Protein AF-X1KNP2-F1 (afdb_monomer)

Nearest PDB structures (foldseek):
  8p8n-assembly1_QQ  TM=4.468E-01  e=3.293E+00  Saccharomyces cerevisiae
  8hl4-assembly1_L19E  TM=4.348E-01  e=9.383E+00  Sulfolobus acidocaldarius DSM 639

Radius of gyration: 18.33 Å; Cα contacts (8 Å, |Δi|>4): 35; chains: 1; bounding box: 47×25×47 Å

pLDDT: mean 78.66, std 16.57, range [36.25, 98.38]

Sequence (88 aa):
NLPGFFSYTPTPVEYTLENPVAKDVIDAAQGAEITVRTVWEKLSSQDPSGNGMMEEALVKMYTDVLTPEEAAVLVQEALETWYEPFME

Structure (mmCIF, N/CA/C/O backbone):
data_AF-X1KNP2-F1
#
_entry.id   AF-X1KNP2-F1
#
loop_
_atom_site.group_PDB
_atom_site.id
_atom_site.type_symbol
_atom_site.label_atom_id
_atom_site.label_alt_id
_atom_site.label_comp_id
_atom_site.label_asym_id
_atom_site.label_entity_id
_atom_site.label_seq_id
_atom_site.pdbx_PDB_ins_code
_atom_site.Cartn_x
_atom_site.Cartn_y
_atom_site.Cartn_z
_atom_site.occupancy
_atom_site.B_iso_or_equiv
_atom_site.auth_seq_id
_atom_site.auth_comp_id
_atom_site.auth_asym_id
_atom_site.auth_atom_id
_atom_site.pdbx_PDB_model_num
ATOM 1 N N . ASN A 1 1 ? 8.932 10.157 18.991 1.00 39.31 1 ASN A N 1
ATOM 2 C CA . ASN A 1 1 ? 7.828 9.178 18.928 1.00 39.31 1 ASN A CA 1
ATOM 3 C C . ASN A 1 1 ? 6.654 9.805 18.213 1.00 39.31 1 ASN A C 1
ATOM 5 O O . ASN A 1 1 ? 5.956 10.613 18.811 1.00 39.31 1 ASN A O 1
ATOM 9 N N . LEU A 1 2 ? 6.506 9.516 16.920 1.00 36.25 2 LEU A N 1
ATOM 10 C CA . LEU A 1 2 ? 5.359 9.963 16.130 1.00 36.25 2 LEU A CA 1
ATOM 11 C C . LEU A 1 2 ? 4.127 9.129 16.529 1.00 36.25 2 LEU A C 1
ATOM 13 O O . LEU A 1 2 ? 4.198 7.901 16.472 1.00 36.25 2 LEU A O 1
ATOM 17 N N . PRO A 1 3 ? 3.022 9.755 16.968 1.00 44.81 3 PRO A N 1
ATOM 18 C CA . PRO A 1 3 ? 1.816 9.053 17.378 1.00 44.81 3 PRO A CA 1
ATOM 19 C C . PRO A 1 3 ? 0.982 8.733 16.133 1.00 44.81 3 PRO A C 1
ATOM 21 O O . PRO A 1 3 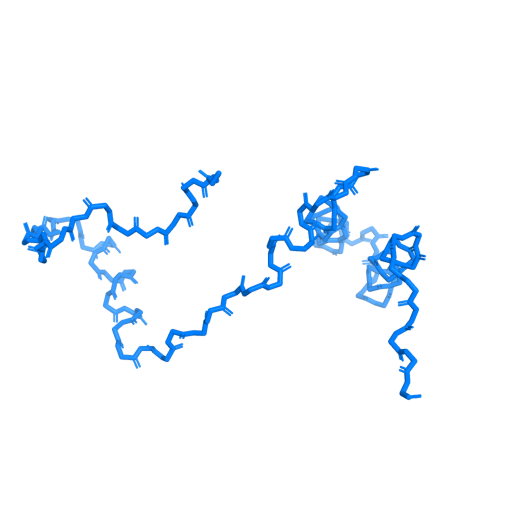? 0.096 9.488 15.747 1.00 44.81 3 PRO A O 1
ATOM 24 N N . GLY A 1 4 ? 1.301 7.627 15.468 1.00 41.12 4 GLY A N 1
ATOM 25 C CA . GLY A 1 4 ? 0.505 7.100 14.364 1.00 41.12 4 GLY A CA 1
ATOM 26 C C . GLY A 1 4 ? -0.343 5.920 14.830 1.00 41.12 4 GLY A C 1
ATOM 27 O O . GLY A 1 4 ? 0.190 4.837 15.024 1.00 41.12 4 GLY A O 1
ATOM 28 N N . PHE A 1 5 ? -1.655 6.133 14.965 1.00 53.25 5 PHE A N 1
ATOM 29 C CA . PHE A 1 5 ? -2.701 5.093 14.986 1.00 53.25 5 PHE A CA 1
ATOM 30 C C . PHE A 1 5 ? -2.786 4.134 16.188 1.00 53.25 5 PHE A C 1
ATOM 32 O O . PHE A 1 5 ? -2.988 2.934 16.022 1.00 53.25 5 PHE A O 1
ATOM 39 N N . PHE A 1 6 ? -2.803 4.666 17.408 1.00 50.53 6 PHE A N 1
ATOM 40 C CA . PHE A 1 6 ? -3.530 4.009 18.503 1.00 50.53 6 PHE A CA 1
ATOM 41 C C . PHE A 1 6 ? -4.674 4.924 18.933 1.00 50.53 6 PHE A C 1
ATOM 43 O O . PHE A 1 6 ? -4.479 6.138 19.020 1.00 50.53 6 PHE A O 1
ATOM 50 N N . SER A 1 7 ? -5.872 4.378 19.182 1.00 46.41 7 SER A N 1
ATOM 51 C CA . SER A 1 7 ? -6.949 5.189 19.761 1.00 46.41 7 SER A CA 1
ATOM 52 C C . SER A 1 7 ? -6.446 5.718 21.106 1.00 46.41 7 SER A C 1
ATOM 54 O O . SER A 1 7 ? -6.081 4.928 21.977 1.00 46.41 7 SER A O 1
ATOM 56 N N . TYR A 1 8 ? -6.376 7.042 21.257 1.00 46.72 8 TYR A N 1
ATOM 57 C CA . TYR A 1 8 ? -5.768 7.740 22.399 1.00 46.72 8 TYR A CA 1
ATOM 58 C C . TYR A 1 8 ? -6.621 7.665 23.677 1.00 46.72 8 TYR A C 1
ATOM 60 O O . TYR A 1 8 ? -6.576 8.546 24.532 1.00 46.72 8 TYR A O 1
ATOM 68 N N . THR A 1 9 ? -7.463 6.648 23.800 1.00 46.56 9 THR A N 1
ATOM 69 C CA . THR A 1 9 ? -8.428 6.529 24.882 1.00 46.56 9 THR A CA 1
ATOM 70 C C . THR A 1 9 ? -8.106 5.280 25.691 1.00 46.56 9 THR A C 1
ATOM 72 O O . THR A 1 9 ? -8.323 4.170 25.209 1.00 46.56 9 THR A O 1
ATOM 75 N N . PRO A 1 10 ? -7.574 5.440 26.920 1.00 52.03 10 PRO A N 1
ATOM 76 C CA . PRO A 1 10 ? -7.273 4.319 27.815 1.00 52.03 10 PRO A CA 1
ATOM 77 C C . PRO A 1 10 ? -8.535 3.572 28.281 1.00 52.03 10 PRO A C 1
ATOM 79 O O . PRO A 1 10 ? -8.438 2.513 28.894 1.00 52.03 10 PRO A O 1
ATOM 82 N N . THR A 1 11 ? -9.711 4.113 27.969 1.00 56.25 11 THR A N 1
ATOM 83 C CA . THR A 1 11 ? -11.029 3.540 28.231 1.00 56.25 11 THR A CA 1
ATOM 84 C C . THR A 1 11 ? -11.707 3.287 26.884 1.00 56.25 11 THR A C 1
ATOM 86 O O . THR A 1 11 ? -11.599 4.158 26.015 1.00 56.25 11 THR A O 1
ATOM 89 N N . PRO A 1 12 ? -12.416 2.158 26.686 1.00 59.34 12 PRO A N 1
ATOM 90 C CA . PRO A 1 12 ? -13.282 1.991 25.526 1.00 59.34 12 PRO A CA 1
ATOM 91 C C . PRO A 1 12 ? -14.179 3.222 25.385 1.00 59.34 12 PRO A C 1
ATOM 93 O O . PRO A 1 12 ? -14.895 3.584 26.319 1.00 59.34 12 PRO A O 1
ATOM 96 N N . VAL A 1 13 ? -14.077 3.919 24.256 1.00 61.19 13 VAL A N 1
ATOM 97 C CA . VAL A 1 13 ? -15.016 4.993 23.945 1.00 61.19 13 VAL A CA 1
ATOM 98 C C . VAL A 1 13 ? -16.305 4.308 23.545 1.00 61.19 13 VAL A C 1
ATOM 100 O O . VAL A 1 13 ? -16.349 3.630 22.523 1.00 61.19 13 VAL A O 1
ATOM 103 N N . GLU A 1 14 ? -17.341 4.479 24.351 1.00 64.56 14 GLU A N 1
ATOM 104 C CA . GLU A 1 14 ? -18.702 4.185 23.924 1.00 64.56 14 GLU A CA 1
ATOM 105 C C . GLU A 1 14 ? -19.080 5.233 22.873 1.00 64.56 14 GLU A C 1
ATOM 107 O O . GLU A 1 14 ? -19.205 6.421 23.180 1.00 64.56 14 GLU A O 1
ATOM 112 N N . TYR A 1 15 ? -19.197 4.813 21.616 1.00 69.44 15 TYR A N 1
ATOM 113 C CA . TYR A 1 15 ? -19.652 5.662 20.522 1.00 69.44 15 TYR A CA 1
ATOM 114 C C . TYR A 1 15 ? -20.922 5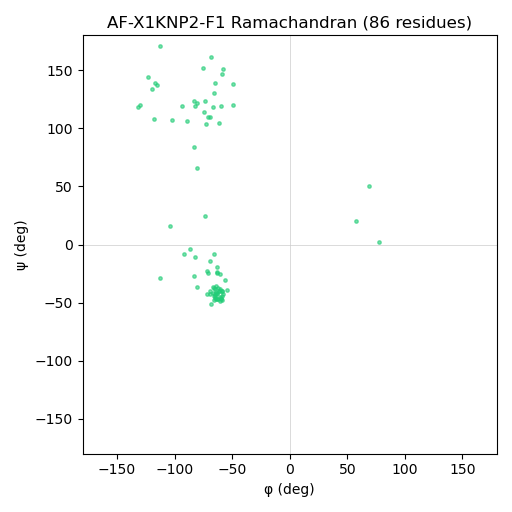.070 19.914 1.00 69.44 15 TYR A C 1
ATOM 116 O O . TYR A 1 15 ? -21.014 3.876 19.639 1.00 69.44 15 TYR A O 1
ATOM 124 N N . THR A 1 16 ? -21.919 5.919 19.684 1.00 76.31 16 THR A N 1
ATOM 125 C CA . THR A 1 16 ? -23.127 5.558 18.940 1.00 76.31 16 THR A CA 1
ATOM 126 C C . THR A 1 16 ? -22.947 5.933 17.475 1.00 76.31 16 THR A C 1
ATOM 128 O O . THR A 1 16 ? -22.757 7.105 17.152 1.00 76.31 16 THR A O 1
ATOM 131 N N . LEU A 1 17 ? -23.016 4.946 16.580 1.00 78.19 17 LEU A N 1
ATOM 132 C CA . LEU A 1 17 ? -23.042 5.176 15.135 1.00 78.19 17 LEU A CA 1
ATOM 133 C C . LEU A 1 17 ? -24.490 5.337 14.670 1.00 78.19 17 LEU A C 1
ATOM 135 O O . LEU A 1 17 ? -25.232 4.362 14.597 1.00 78.19 17 LEU A O 1
ATOM 139 N N . GLU A 1 18 ? -24.889 6.566 14.350 1.00 88.50 18 GLU A N 1
ATOM 140 C CA . GLU A 1 18 ? -26.230 6.849 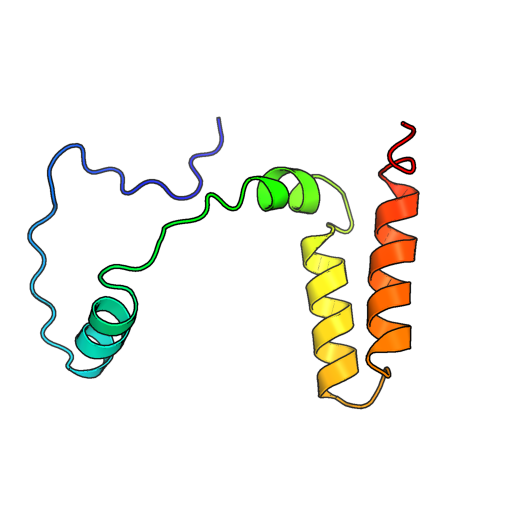13.815 1.00 88.50 18 GLU A CA 1
ATOM 141 C C . GLU A 1 18 ? -26.322 6.605 12.303 1.00 88.50 18 GLU A C 1
ATOM 143 O O . GLU A 1 18 ? -27.391 6.300 11.777 1.00 88.50 18 GLU A O 1
ATOM 148 N N . ASN A 1 19 ? -25.202 6.736 11.586 1.00 89.19 19 ASN A N 1
ATOM 149 C CA . ASN A 1 19 ? -25.167 6.527 10.145 1.00 89.19 19 ASN A CA 1
ATOM 150 C C . ASN A 1 19 ? -25.096 5.019 9.829 1.00 89.19 19 ASN A C 1
ATOM 152 O O . ASN A 1 19 ? -24.126 4.369 10.233 1.00 89.19 19 ASN A O 1
ATOM 156 N N . PRO A 1 20 ? -26.062 4.462 9.074 1.00 89.81 20 PRO A N 1
ATOM 157 C CA . PRO A 1 20 ? -26.108 3.028 8.794 1.00 89.81 20 PRO A CA 1
ATOM 158 C C . PRO A 1 20 ? -24.899 2.546 7.980 1.00 89.81 20 PRO A C 1
ATOM 160 O O . PRO A 1 20 ? -24.364 1.487 8.269 1.00 89.81 20 PRO A O 1
ATOM 163 N N . VAL A 1 21 ? -24.385 3.357 7.050 1.00 90.81 21 VAL A N 1
ATOM 164 C CA . VAL A 1 21 ? -23.188 3.012 6.263 1.00 90.81 21 VAL A CA 1
ATOM 165 C C . VAL A 1 21 ? -21.937 3.009 7.140 1.00 90.81 21 VAL A C 1
ATOM 167 O O . VAL A 1 21 ? -21.089 2.131 7.016 1.00 90.81 21 VAL A O 1
ATOM 170 N N . ALA A 1 22 ? -21.818 3.970 8.060 1.00 83.06 22 ALA A N 1
ATOM 171 C CA . ALA A 1 22 ? -20.708 3.978 9.012 1.00 83.06 22 ALA A CA 1
ATOM 172 C C . ALA A 1 22 ? -20.740 2.735 9.914 1.00 83.06 22 ALA A C 1
ATOM 174 O O . ALA A 1 22 ? -19.691 2.167 10.214 1.00 83.06 22 ALA A O 1
ATOM 175 N N . LYS A 1 23 ? -21.942 2.296 10.309 1.00 86.75 23 LYS A N 1
ATOM 176 C CA . LYS A 1 23 ? -22.137 1.050 11.049 1.00 86.75 23 LYS A CA 1
ATOM 177 C C . LYS A 1 23 ? -21.712 -0.170 10.229 1.00 86.75 23 LYS A C 1
ATOM 179 O O . LYS A 1 23 ? -20.941 -0.971 10.745 1.00 86.75 23 LYS A O 1
ATOM 184 N N . ASP A 1 24 ? -22.121 -0.262 8.967 1.00 88.06 24 ASP A N 1
ATOM 185 C CA . ASP A 1 24 ? -21.763 -1.385 8.091 1.00 88.06 24 ASP A CA 1
ATOM 186 C C . ASP A 1 24 ? -20.241 -1.534 7.923 1.00 88.06 24 ASP A C 1
ATOM 188 O O . ASP A 1 24 ? -19.714 -2.646 7.956 1.00 88.06 24 ASP A O 1
ATOM 192 N N . VAL A 1 25 ? -19.508 -0.420 7.799 1.00 83.69 25 VAL A N 1
ATOM 193 C CA . VAL A 1 25 ? -18.037 -0.430 7.685 1.00 83.69 25 VAL A CA 1
ATOM 194 C C . VAL A 1 25 ? -17.370 -0.988 8.946 1.00 83.69 25 VAL A C 1
ATOM 196 O O . VAL A 1 25 ? -16.422 -1.767 8.844 1.00 83.69 25 VAL A O 1
ATOM 199 N N . ILE A 1 26 ? -17.847 -0.605 10.134 1.00 82.94 26 ILE A N 1
ATOM 200 C CA . ILE A 1 26 ? -17.298 -1.098 11.405 1.00 82.94 26 ILE A CA 1
ATOM 201 C C . ILE A 1 26 ? -17.687 -2.557 11.641 1.00 82.94 26 ILE A C 1
ATOM 203 O O . ILE A 1 26 ? -16.834 -3.352 12.033 1.00 82.94 26 ILE A O 1
ATOM 207 N N . ASP A 1 27 ? -18.940 -2.920 11.366 1.00 85.06 27 ASP A N 1
ATOM 208 C CA . ASP A 1 27 ? -19.435 -4.289 11.510 1.00 85.06 27 ASP A CA 1
ATOM 209 C C . ASP A 1 27 ? -18.657 -5.256 10.598 1.00 85.06 27 ASP A C 1
ATOM 211 O O . ASP A 1 27 ? -18.298 -6.348 11.031 1.00 85.06 27 ASP A O 1
ATOM 215 N N . ALA A 1 28 ? -18.296 -4.842 9.378 1.00 84.31 28 ALA A N 1
ATOM 216 C CA . ALA A 1 28 ? -17.481 -5.647 8.463 1.00 84.31 28 ALA A CA 1
ATOM 217 C C . ALA A 1 28 ? -16.062 -5.946 8.987 1.00 84.31 28 ALA A C 1
ATOM 219 O O . ALA A 1 28 ? -15.449 -6.932 8.579 1.00 84.31 28 ALA A O 1
ATOM 220 N N . ALA A 1 29 ? -15.532 -5.109 9.881 1.00 78.25 29 ALA A N 1
ATOM 221 C CA . ALA A 1 29 ? -14.226 -5.305 10.505 1.00 78.25 29 ALA A CA 1
ATOM 222 C C . ALA A 1 29 ? -14.304 -6.071 11.841 1.00 78.25 29 ALA A C 1
ATOM 224 O O . ALA A 1 29 ? -13.264 -6.427 12.406 1.00 78.25 29 ALA A O 1
ATOM 225 N N . GLN A 1 30 ? -15.506 -6.331 12.374 1.00 80.69 30 GLN A N 1
ATOM 226 C CA . GLN A 1 30 ? -15.664 -7.055 13.635 1.00 80.69 30 GLN A CA 1
ATOM 227 C C . GLN A 1 30 ? -15.184 -8.504 13.504 1.00 80.69 30 GLN A C 1
ATOM 229 O O . GLN A 1 30 ? -15.559 -9.229 12.588 1.00 80.69 30 GLN A O 1
ATOM 234 N N . GLY A 1 31 ? -14.350 -8.937 14.453 1.00 76.38 31 GLY A N 1
ATOM 235 C CA . GLY A 1 31 ? -13.779 -10.287 14.461 1.00 76.38 31 GLY A CA 1
ATOM 236 C C . GLY A 1 31 ? -12.619 -10.493 13.484 1.00 76.38 31 GLY A C 1
ATOM 237 O O . GLY A 1 31 ? -12.088 -11.600 13.420 1.00 76.38 31 GLY A O 1
ATOM 238 N N . ALA A 1 32 ? -12.198 -9.455 12.755 1.00 77.56 32 ALA A N 1
ATOM 239 C CA . ALA A 1 32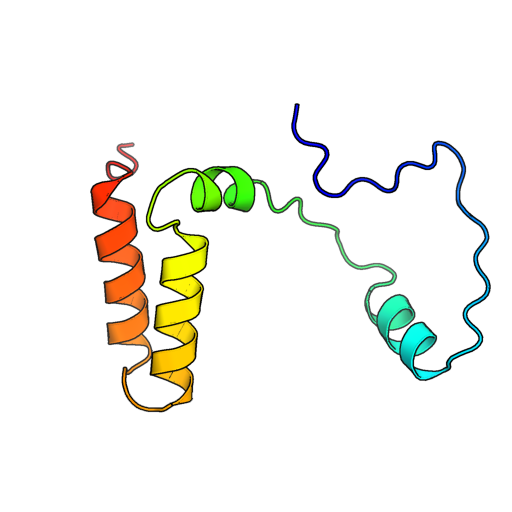 ? -10.998 -9.525 11.938 1.00 77.56 32 ALA A CA 1
ATOM 240 C C . ALA A 1 32 ? -9.752 -9.712 12.818 1.00 77.56 32 ALA A C 1
ATOM 242 O O . ALA A 1 32 ? -9.594 -9.067 13.859 1.00 77.56 32 ALA A O 1
ATOM 243 N N . GLU A 1 33 ? -8.838 -10.571 12.374 1.00 74.50 33 GLU A N 1
ATOM 244 C CA . GLU A 1 33 ? -7.517 -10.680 12.979 1.00 74.50 33 GLU A CA 1
ATOM 245 C C . GLU A 1 33 ? -6.713 -9.423 12.628 1.00 74.50 33 GLU A C 1
ATOM 247 O O . GLU A 1 33 ? -6.359 -9.180 11.471 1.00 74.50 33 GLU A O 1
ATOM 252 N N . ILE A 1 34 ? -6.468 -8.576 13.630 1.00 67.00 34 ILE A N 1
ATOM 253 C CA . ILE A 1 34 ? -5.720 -7.335 13.437 1.00 67.00 34 ILE A CA 1
ATOM 254 C C . ILE A 1 34 ? -4.252 -7.698 13.224 1.00 67.00 34 ILE A C 1
ATOM 256 O O . ILE A 1 34 ? -3.521 -7.990 14.169 1.00 67.00 34 ILE A O 1
ATOM 260 N N . THR A 1 35 ? -3.802 -7.641 11.976 1.00 59.84 35 THR A N 1
ATOM 261 C CA . THR A 1 35 ? -2.378 -7.724 11.657 1.00 59.84 35 THR A CA 1
ATOM 262 C C . THR A 1 35 ? -1.748 -6.345 11.825 1.00 59.84 35 THR A C 1
ATOM 264 O O . THR A 1 35 ? -2.184 -5.349 11.240 1.00 59.84 35 THR A O 1
ATOM 267 N N . VAL A 1 36 ? -0.712 -6.255 12.662 1.00 61.84 36 VAL A N 1
ATOM 268 C CA . VAL A 1 36 ? 0.056 -5.014 12.793 1.00 61.84 36 VAL A CA 1
ATOM 269 C C . VAL A 1 36 ? 0.786 -4.781 11.476 1.00 61.84 36 VAL A C 1
ATOM 271 O O . VAL A 1 36 ? 1.638 -5.574 11.079 1.00 61.84 36 VAL A O 1
ATOM 274 N N . ARG A 1 37 ? 0.486 -3.671 10.798 1.00 59.47 37 ARG A N 1
ATOM 275 C CA . ARG A 1 37 ? 1.203 -3.271 9.581 1.00 59.47 37 ARG A CA 1
ATOM 276 C C . ARG A 1 37 ? 2.527 -2.587 9.936 1.00 59.47 37 ARG A C 1
ATOM 278 O O . ARG A 1 37 ? 2.705 -1.399 9.692 1.00 59.47 37 ARG A O 1
ATOM 285 N N . THR A 1 38 ? 3.453 -3.347 10.525 1.00 60.75 38 THR A N 1
ATOM 286 C CA . THR A 1 38 ? 4.795 -2.879 10.935 1.00 60.75 38 THR A CA 1
ATOM 287 C C . THR A 1 38 ? 5.661 -2.426 9.758 1.00 60.75 38 THR A C 1
ATOM 289 O O . THR A 1 38 ? 6.616 -1.676 9.941 1.00 60.75 38 THR A O 1
ATOM 292 N N . VAL A 1 39 ? 5.324 -2.850 8.538 1.00 66.25 39 VAL A N 1
ATOM 293 C CA . VAL A 1 39 ? 6.074 -2.507 7.324 1.00 66.25 39 VAL A CA 1
ATOM 294 C C . VAL A 1 39 ? 5.906 -1.045 6.907 1.00 66.25 39 VAL A C 1
ATOM 296 O O . VAL A 1 39 ? 6.805 -0.507 6.270 1.00 66.25 39 VAL A O 1
ATOM 299 N N . TRP A 1 40 ? 4.812 -0.374 7.295 1.00 70.75 40 TRP A N 1
ATOM 300 C CA . TRP A 1 40 ? 4.544 1.002 6.855 1.00 70.75 40 TRP A CA 1
ATOM 301 C C . TRP A 1 40 ? 5.553 2.010 7.385 1.00 70.75 40 TRP A C 1
ATOM 303 O O . TRP A 1 40 ? 5.917 2.924 6.655 1.00 70.75 40 TRP A O 1
ATOM 313 N N . GLU A 1 41 ? 6.024 1.851 8.624 1.00 72.75 41 GLU A N 1
ATOM 314 C CA . GLU A 1 41 ? 7.055 2.739 9.177 1.00 72.75 41 GLU A CA 1
ATOM 315 C C . GLU A 1 41 ? 8.316 2.702 8.310 1.00 72.75 41 GLU A C 1
ATOM 317 O O . GLU A 1 41 ? 8.862 3.746 7.964 1.00 72.75 41 GLU A O 1
ATOM 322 N N . LYS A 1 42 ? 8.729 1.498 7.898 1.00 75.44 42 LYS A N 1
ATOM 323 C CA . LYS A 1 42 ? 9.887 1.306 7.024 1.00 75.44 42 LYS A CA 1
ATOM 324 C C . LYS A 1 42 ? 9.610 1.843 5.623 1.00 75.44 42 LYS A C 1
ATOM 326 O O . LYS A 1 42 ? 10.365 2.676 5.154 1.00 75.44 42 LYS A O 1
ATOM 331 N N . LEU A 1 43 ? 8.501 1.456 4.992 1.00 75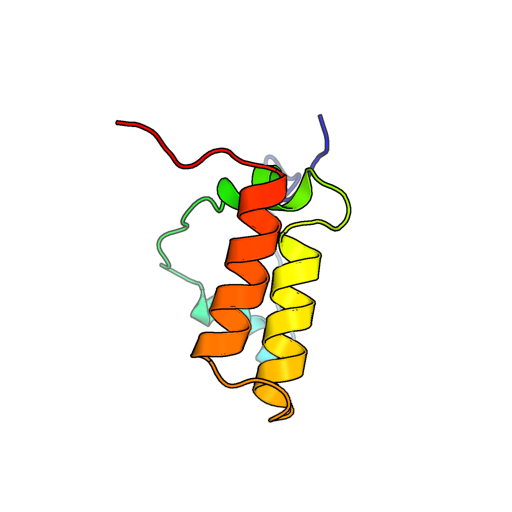.12 43 LEU A N 1
ATOM 332 C CA . LEU A 1 43 ? 8.148 1.921 3.643 1.00 75.12 43 LEU A CA 1
ATOM 333 C C . LEU A 1 43 ? 7.982 3.447 3.555 1.00 75.12 43 LEU A C 1
ATOM 335 O O . LEU A 1 43 ? 8.200 4.029 2.498 1.00 75.12 43 LEU A O 1
ATOM 339 N N . SER A 1 44 ? 7.659 4.114 4.663 1.00 80.75 44 SER A N 1
ATOM 340 C CA . SER A 1 44 ? 7.532 5.574 4.714 1.00 80.75 44 SER A CA 1
ATOM 341 C C . SER A 1 44 ? 8.852 6.304 4.994 1.00 80.75 44 SER A C 1
ATOM 343 O O . SER A 1 44 ? 8.845 7.529 5.049 1.00 80.75 44 SER A O 1
ATOM 345 N N . SER A 1 45 ? 9.968 5.603 5.237 1.00 84.69 45 SER A N 1
ATOM 346 C CA . SER A 1 45 ? 11.170 6.220 5.819 1.00 84.69 45 SER A CA 1
ATOM 347 C C . SER A 1 45 ? 12.076 6.947 4.822 1.00 84.69 45 SER A C 1
ATOM 349 O O . SER A 1 45 ? 13.020 7.604 5.254 1.00 84.69 45 SER A O 1
ATOM 351 N N . GLN A 1 46 ? 11.840 6.784 3.522 1.00 86.88 46 GLN A N 1
ATOM 352 C CA . GLN A 1 46 ? 12.706 7.275 2.443 1.00 86.88 46 GLN A CA 1
ATOM 353 C C . GLN A 1 46 ? 12.022 8.381 1.627 1.00 86.88 46 GLN A C 1
ATOM 355 O O . GLN A 1 46 ? 10.826 8.624 1.800 1.00 86.88 46 GLN A O 1
ATOM 360 N N . ASP A 1 47 ? 12.777 9.039 0.742 1.00 85.12 47 ASP A N 1
ATOM 361 C CA . ASP A 1 47 ? 12.269 10.042 -0.204 1.00 85.12 47 ASP A CA 1
ATOM 362 C C . ASP A 1 47 ? 12.796 9.771 -1.636 1.00 85.12 47 ASP A C 1
ATOM 364 O O . ASP A 1 47 ? 14.017 9.784 -1.832 1.00 85.12 47 ASP A O 1
ATOM 368 N N . PRO A 1 48 ? 11.924 9.509 -2.634 1.00 84.06 48 PRO A N 1
ATOM 369 C CA . PRO A 1 48 ? 10.484 9.283 -2.483 1.00 84.06 48 PRO A CA 1
ATOM 370 C C . PRO A 1 48 ? 10.200 8.105 -1.542 1.00 84.06 48 PRO A C 1
ATOM 372 O O . PRO A 1 48 ? 11.013 7.203 -1.398 1.00 84.06 48 PRO A O 1
ATOM 375 N N . SER A 1 49 ? 9.067 8.110 -0.844 1.00 87.38 49 SER A N 1
ATO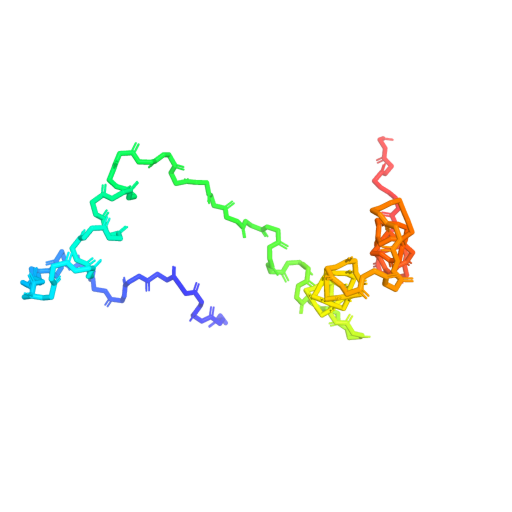M 376 C CA . SER A 1 49 ? 8.744 6.993 0.056 1.00 87.38 49 SER A CA 1
ATOM 377 C C . SER A 1 49 ? 8.289 5.763 -0.731 1.00 87.38 49 SER A C 1
ATOM 379 O O . SER A 1 49 ? 7.662 5.890 -1.784 1.00 87.38 49 SER A O 1
ATOM 381 N N . GLY A 1 50 ? 8.505 4.564 -0.187 1.00 84.00 50 GLY A N 1
ATOM 382 C CA . GLY A 1 50 ? 7.944 3.327 -0.733 1.00 84.00 50 GLY A CA 1
ATOM 383 C C . GLY A 1 50 ? 6.416 3.374 -0.852 1.00 84.00 50 GLY A C 1
ATOM 384 O O . GLY A 1 50 ? 5.856 2.810 -1.787 1.00 84.00 50 GLY A O 1
ATOM 385 N N . ASN A 1 51 ? 5.733 4.117 0.025 1.00 83.62 51 ASN A N 1
ATOM 386 C CA . ASN A 1 51 ? 4.292 4.368 -0.095 1.00 83.62 51 ASN A CA 1
ATOM 387 C C . ASN A 1 51 ? 3.963 5.159 -1.360 1.00 83.62 51 ASN A C 1
ATOM 389 O O . ASN A 1 51 ? 3.044 4.786 -2.082 1.00 83.62 51 ASN A O 1
ATOM 393 N N . GLY A 1 52 ? 4.717 6.231 -1.616 1.00 88.81 52 GLY A N 1
ATOM 394 C CA . GLY A 1 52 ? 4.548 7.058 -2.808 1.00 88.81 52 GLY A CA 1
ATOM 395 C C . GLY A 1 52 ? 4.796 6.259 -4.085 1.00 88.81 52 GLY A C 1
ATOM 396 O O . GLY A 1 52 ? 4.021 6.361 -5.029 1.00 88.81 52 GLY A O 1
ATOM 397 N N . MET A 1 53 ? 5.803 5.383 -4.081 1.00 91.25 53 MET A N 1
ATOM 398 C CA . MET A 1 53 ? 6.077 4.502 -5.220 1.00 91.25 53 MET A CA 1
ATOM 399 C C . MET A 1 53 ? 4.964 3.479 -5.450 1.00 91.25 53 MET A C 1
ATOM 401 O O . MET A 1 53 ? 4.559 3.263 -6.590 1.00 91.25 53 MET A O 1
ATOM 405 N N . MET A 1 54 ? 4.425 2.876 -4.384 1.00 90.06 54 MET A N 1
ATOM 406 C CA . MET A 1 54 ? 3.265 1.987 -4.505 1.00 90.06 54 MET A CA 1
ATOM 407 C C . MET A 1 54 ? 2.029 2.726 -5.025 1.00 90.06 54 MET A C 1
ATOM 409 O O . MET A 1 54 ? 1.312 2.188 -5.864 1.00 90.06 54 MET A O 1
ATOM 413 N N . GLU A 1 55 ? 1.773 3.946 -4.550 1.00 91.62 55 GLU A N 1
ATOM 414 C CA . GLU A 1 55 ? 0.664 4.773 -5.032 1.00 91.62 55 GLU A CA 1
ATOM 415 C C . GLU A 1 55 ? 0.811 5.075 -6.527 1.00 91.62 55 GLU A C 1
ATOM 417 O O . GLU A 1 55 ? -0.121 4.837 -7.296 1.00 91.62 55 GLU A O 1
ATOM 422 N N . GLU A 1 56 ? 1.993 5.518 -6.960 1.00 94.44 56 GLU A N 1
ATOM 423 C CA . GLU A 1 56 ? 2.281 5.786 -8.369 1.00 94.44 56 G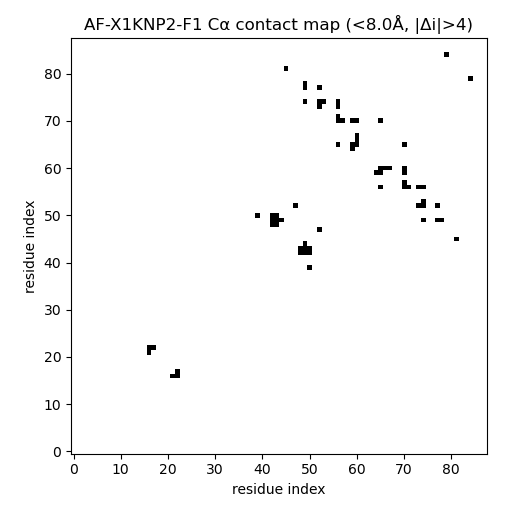LU A CA 1
ATOM 424 C C . GLU A 1 56 ? 2.084 4.538 -9.240 1.00 94.44 56 GLU A C 1
ATOM 426 O O . GLU A 1 56 ? 1.413 4.604 -10.276 1.00 94.44 56 GLU A O 1
ATOM 431 N N . ALA A 1 57 ? 2.627 3.397 -8.810 1.00 95.62 57 ALA A N 1
ATOM 432 C CA . ALA A 1 57 ? 2.504 2.128 -9.517 1.00 95.62 57 ALA A CA 1
ATOM 433 C C . ALA A 1 57 ? 1.036 1.711 -9.676 1.00 95.62 57 ALA A C 1
ATOM 435 O O . ALA A 1 57 ? 0.598 1.372 -10.776 1.00 95.62 57 ALA A O 1
ATOM 436 N N . LEU A 1 58 ? 0.255 1.788 -8.593 1.00 95.94 58 LEU A N 1
ATOM 437 C CA . LEU A 1 58 ? -1.161 1.423 -8.591 1.00 95.94 58 LEU A CA 1
ATOM 438 C C . LEU A 1 58 ? -1.993 2.345 -9.482 1.00 95.94 58 LEU A C 1
ATOM 440 O O . LEU A 1 58 ? -2.820 1.856 -10.247 1.00 95.94 58 LEU A O 1
ATOM 444 N N . VAL A 1 59 ? -1.774 3.662 -9.421 1.00 97.56 59 VAL A N 1
ATOM 445 C CA . VAL A 1 59 ? -2.486 4.619 -10.282 1.00 97.56 59 VAL A CA 1
ATOM 446 C C . VAL A 1 59 ? -2.193 4.331 -11.751 1.00 97.56 59 VAL A C 1
ATOM 448 O O . VAL A 1 59 ? -3.120 4.274 -12.560 1.00 97.56 59 VAL A O 1
ATOM 451 N N . LYS A 1 60 ? -0.926 4.099 -12.105 1.00 97.62 60 LYS A N 1
ATOM 452 C CA . LYS A 1 60 ? -0.532 3.771 -13.480 1.00 97.62 60 LYS A CA 1
ATOM 453 C C . LYS A 1 60 ? -1.100 2.431 -13.949 1.00 97.62 60 LYS A C 1
ATOM 455 O O . LYS A 1 60 ? -1.544 2.334 -15.088 1.00 97.62 60 LYS A O 1
ATOM 460 N N . MET A 1 61 ? -1.149 1.429 -13.076 1.00 97.75 61 MET A N 1
ATOM 461 C CA . MET A 1 61 ? -1.758 0.137 -13.388 1.00 97.75 61 MET A CA 1
ATOM 462 C C . MET A 1 61 ? -3.270 0.258 -13.619 1.00 97.75 61 MET A C 1
ATOM 464 O O . MET A 1 61 ? -3.783 -0.223 -14.621 1.00 97.75 61 MET A O 1
ATOM 468 N N . TYR A 1 62 ? -3.997 0.950 -12.735 1.00 97.19 62 TYR A N 1
ATOM 469 C CA . TYR A 1 62 ? -5.450 1.131 -12.873 1.00 97.19 62 TYR A CA 1
ATOM 470 C C . TYR A 1 62 ? -5.865 2.026 -14.043 1.00 97.19 62 TYR A C 1
ATOM 472 O O . TYR A 1 62 ? -7.043 2.063 -14.395 1.00 97.19 62 TYR A O 1
ATOM 480 N N . THR A 1 63 ? -4.921 2.767 -14.620 1.00 97.81 63 THR A N 1
ATOM 481 C CA . THR A 1 63 ? -5.142 3.623 -15.791 1.00 97.81 63 THR A CA 1
ATOM 482 C C . THR A 1 63 ? -4.575 3.017 -17.075 1.00 97.81 63 THR A C 1
ATOM 484 O O . THR A 1 63 ? -4.420 3.733 -18.062 1.00 97.81 63 THR A O 1
ATOM 487 N N . ASP A 1 64 ? -4.274 1.713 -17.065 1.00 97.81 64 ASP A N 1
ATOM 488 C CA . ASP A 1 64 ? -3.741 0.941 -18.196 1.00 97.81 64 ASP A CA 1
ATOM 489 C C . ASP A 1 64 ? -2.411 1.486 -18.764 1.00 97.81 64 ASP A C 1
ATOM 491 O O . ASP A 1 64 ? -2.041 1.199 -19.903 1.00 97.81 64 ASP A O 1
ATOM 495 N N . VAL A 1 65 ? -1.675 2.284 -17.980 1.00 98.38 65 VAL A N 1
ATOM 496 C CA . VAL A 1 65 ? -0.347 2.808 -18.347 1.00 98.38 65 VAL A CA 1
ATOM 497 C C . VAL A 1 65 ? 0.736 1.761 -18.113 1.00 98.38 65 VAL A C 1
ATOM 499 O O . VAL A 1 65 ? 1.695 1.701 -18.878 1.00 98.38 65 VAL A O 1
ATOM 502 N N . LEU A 1 66 ? 0.592 0.961 -17.054 1.00 97.88 66 LEU A N 1
ATOM 503 C CA . LEU A 1 66 ? 1.481 -0.151 -16.729 1.00 97.88 66 LEU A CA 1
ATOM 504 C C . LEU A 1 66 ? 0.681 -1.446 -16.623 1.00 97.88 66 LEU A C 1
ATOM 506 O O . LEU A 1 66 ? -0.434 -1.465 -16.103 1.00 97.88 66 LEU A O 1
ATOM 510 N N . THR A 1 67 ? 1.287 -2.545 -17.050 1.00 98.19 67 THR A N 1
ATOM 511 C CA . THR A 1 67 ? 0.837 -3.889 -16.674 1.00 98.19 67 THR A CA 1
ATOM 512 C C . THR A 1 67 ? 1.091 -4.151 -15.182 1.00 98.19 67 THR A C 1
ATOM 514 O O . THR A 1 67 ? 1.916 -3.466 -14.564 1.00 98.19 67 THR A O 1
ATOM 517 N N . PRO A 1 68 ? 0.422 -5.147 -14.570 1.00 97.19 68 PRO A N 1
ATOM 518 C CA . PRO A 1 68 ? 0.716 -5.552 -13.196 1.00 97.19 68 PRO A CA 1
ATOM 519 C C . PRO A 1 68 ? 2.195 -5.896 -12.974 1.00 97.19 68 PRO A C 1
ATOM 521 O O . PRO A 1 68 ? 2.767 -5.525 -11.950 1.00 97.19 68 PRO A O 1
ATOM 524 N N . GLU A 1 69 ? 2.827 -6.561 -13.942 1.00 97.31 69 GLU A N 1
ATOM 525 C CA . GLU A 1 69 ? 4.243 -6.919 -13.892 1.00 97.31 69 GLU A CA 1
ATOM 526 C C . GLU A 1 69 ? 5.143 -5.677 -13.903 1.00 97.31 69 GLU A C 1
ATOM 528 O O . GLU A 1 69 ? 6.042 -5.566 -13.072 1.00 97.31 69 GLU A O 1
ATOM 533 N N . GLU A 1 70 ? 4.887 -4.711 -14.788 1.00 97.50 70 GLU A N 1
ATOM 534 C CA . GLU A 1 70 ? 5.670 -3.469 -14.850 1.00 97.50 70 GLU A CA 1
ATOM 535 C C . GLU A 1 70 ? 5.474 -2.596 -13.603 1.00 97.50 70 GLU A C 1
ATOM 537 O O . GLU A 1 70 ? 6.425 -1.987 -13.114 1.00 97.50 70 GLU A O 1
ATOM 542 N N . ALA A 1 71 ? 4.259 -2.558 -13.048 1.00 96.44 71 ALA A N 1
ATOM 543 C CA . ALA A 1 71 ? 3.983 -1.864 -11.794 1.00 96.44 71 ALA A CA 1
ATOM 544 C C . ALA A 1 71 ? 4.749 -2.493 -10.617 1.00 96.44 71 ALA A C 1
ATOM 546 O O . ALA A 1 71 ? 5.302 -1.771 -9.786 1.00 96.44 71 ALA A O 1
ATOM 547 N N . ALA A 1 72 ? 4.829 -3.827 -10.559 1.00 93.50 72 ALA A N 1
ATOM 548 C CA . ALA A 1 72 ? 5.609 -4.530 -9.543 1.00 93.50 72 ALA A CA 1
ATOM 549 C C . ALA A 1 72 ? 7.114 -4.249 -9.675 1.00 93.50 72 ALA A C 1
ATOM 551 O O . ALA A 1 72 ? 7.772 -3.983 -8.669 1.00 93.50 72 ALA A O 1
ATOM 552 N N . VAL A 1 73 ? 7.642 -4.252 -10.905 1.00 94.56 73 VAL A N 1
ATOM 553 C CA . VAL A 1 73 ? 9.046 -3.905 -11.182 1.00 94.56 73 VAL A CA 1
ATOM 554 C C . VAL A 1 73 ? 9.358 -2.485 -10.718 1.00 94.56 73 VAL A C 1
ATOM 556 O O . VAL A 1 73 ? 10.340 -2.294 -10.011 1.00 94.56 73 VAL A O 1
ATOM 559 N N . LEU A 1 74 ? 8.495 -1.507 -11.015 1.00 92.56 74 LEU A N 1
ATOM 560 C CA . LEU A 1 74 ? 8.702 -0.113 -10.605 1.00 92.56 74 LEU A CA 1
ATOM 561 C C . LEU A 1 74 ? 8.847 0.038 -9.083 1.00 92.56 74 LEU A C 1
ATOM 563 O O . LEU A 1 74 ? 9.705 0.781 -8.606 1.00 92.56 74 LEU A O 1
ATOM 567 N N . VAL A 1 75 ? 8.020 -0.667 -8.304 1.00 90.62 75 VAL A N 1
ATOM 568 C CA . VAL A 1 75 ? 8.126 -0.645 -6.836 1.00 90.62 75 VAL A CA 1
ATOM 569 C C . VAL A 1 75 ? 9.399 -1.355 -6.372 1.00 90.62 75 VAL A C 1
ATOM 571 O O . VAL A 1 75 ? 10.082 -0.850 -5.482 1.00 90.62 75 VAL A O 1
ATOM 574 N N . GLN A 1 76 ? 9.733 -2.500 -6.972 1.00 89.62 76 GLN A N 1
ATOM 575 C CA . GLN A 1 76 ? 10.918 -3.282 -6.619 1.00 89.62 76 GLN A CA 1
ATOM 576 C C . GLN A 1 76 ? 12.216 -2.502 -6.872 1.00 89.62 76 GLN A C 1
ATOM 578 O O . GLN A 1 76 ? 13.051 -2.418 -5.975 1.00 89.62 76 GLN A O 1
ATOM 583 N N . GLU A 1 77 ? 12.354 -1.869 -8.039 1.00 89.44 77 GLU A N 1
ATOM 584 C CA . GLU A 1 77 ? 13.516 -1.040 -8.381 1.00 89.44 77 GLU A CA 1
ATOM 585 C C . GLU A 1 77 ? 13.697 0.107 -7.383 1.00 89.44 77 GLU A C 1
ATOM 587 O O . GLU A 1 77 ? 14.813 0.398 -6.960 1.00 89.44 77 GLU A O 1
ATOM 592 N N . ALA A 1 78 ? 12.603 0.737 -6.944 1.00 86.19 78 ALA A N 1
ATOM 593 C CA . ALA A 1 78 ? 12.679 1.783 -5.934 1.00 86.19 78 ALA A CA 1
ATOM 594 C C . ALA A 1 78 ? 13.145 1.238 -4.576 1.00 86.19 78 ALA A C 1
ATOM 596 O O . ALA A 1 78 ? 14.027 1.822 -3.948 1.00 86.19 78 ALA A O 1
ATOM 597 N N . LEU A 1 79 ? 12.609 0.095 -4.138 1.00 86.25 79 LEU A N 1
ATOM 598 C CA . LEU A 1 79 ? 13.019 -0.540 -2.884 1.00 86.25 79 LEU A CA 1
ATOM 599 C C . LEU A 1 79 ? 14.504 -0.910 -2.882 1.00 86.25 79 LEU A C 1
ATOM 601 O O . LEU A 1 79 ? 15.172 -0.676 -1.877 1.00 86.25 79 LEU A O 1
ATOM 605 N N . GLU A 1 80 ? 15.027 -1.409 -4.001 1.00 88.56 80 GLU A N 1
ATOM 606 C CA . GLU A 1 80 ? 16.446 -1.755 -4.164 1.00 88.56 80 GLU A CA 1
ATOM 607 C C . GLU A 1 80 ? 17.378 -0.542 -4.039 1.00 88.56 80 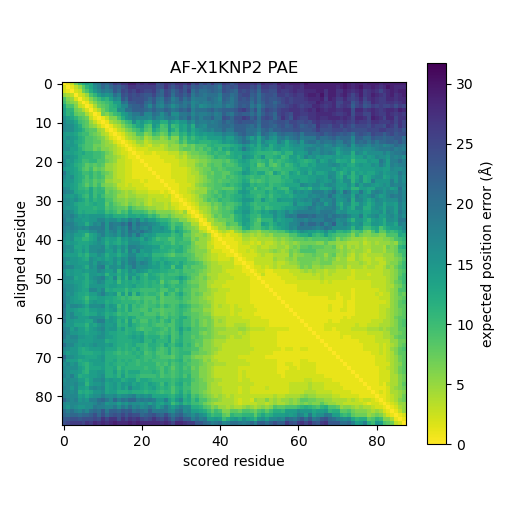GLU A C 1
ATOM 609 O O . GLU A 1 80 ? 18.537 -0.696 -3.661 1.00 88.56 80 GLU A O 1
ATOM 614 N N . THR A 1 81 ? 16.890 0.683 -4.275 1.00 87.25 81 THR A N 1
ATOM 615 C CA . THR A 1 81 ? 17.701 1.896 -4.050 1.00 87.25 81 THR A CA 1
ATOM 616 C C . THR A 1 81 ? 17.913 2.212 -2.569 1.00 87.25 81 THR A 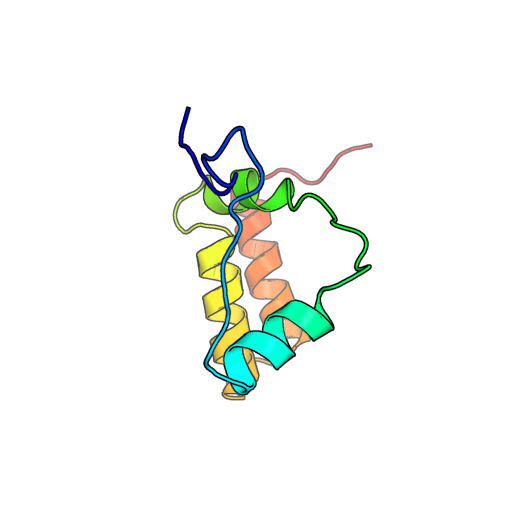C 1
ATOM 618 O O . THR A 1 81 ? 18.866 2.913 -2.220 1.00 87.25 81 THR A O 1
ATOM 621 N N . TRP A 1 82 ? 17.039 1.715 -1.689 1.00 85.12 82 TRP A N 1
ATOM 622 C CA . TRP A 1 82 ? 17.051 2.038 -0.258 1.00 85.12 82 TRP A CA 1
ATOM 623 C C . TRP A 1 82 ? 17.416 0.864 0.635 1.00 85.12 82 TRP A C 1
ATOM 625 O O . TRP A 1 82 ? 17.915 1.064 1.746 1.00 85.12 82 TRP A O 1
ATOM 635 N N . TYR A 1 83 ? 17.108 -0.347 0.187 1.00 83.25 83 TYR A N 1
ATOM 636 C CA . TYR A 1 83 ? 17.245 -1.561 0.963 1.00 83.25 83 TYR A CA 1
ATOM 637 C C . TYR A 1 83 ? 18.005 -2.584 0.140 1.00 83.25 83 TYR A C 1
ATOM 639 O O . TYR A 1 83 ? 17.560 -3.007 -0.924 1.00 83.25 83 TYR A O 1
ATOM 647 N N . GLU A 1 84 ? 19.140 -3.010 0.680 1.00 81.06 84 GLU A N 1
ATOM 648 C CA . GLU A 1 84 ? 19.836 -4.173 0.154 1.00 81.06 84 GLU A CA 1
ATOM 649 C C . GLU A 1 84 ? 18.913 -5.400 0.211 1.00 81.06 84 GLU A C 1
ATOM 651 O O . GLU A 1 84 ? 18.115 -5.522 1.157 1.00 81.06 84 GLU A O 1
ATOM 656 N N . PRO A 1 85 ? 19.026 -6.327 -0.758 1.00 73.31 85 PRO A N 1
ATOM 657 C CA . PRO A 1 85 ? 18.327 -7.598 -0.702 1.00 73.31 85 PRO A CA 1
ATOM 658 C C . PRO A 1 85 ? 18.547 -8.250 0.658 1.00 73.31 85 PRO A C 1
ATOM 660 O O . PRO A 1 85 ? 19.656 -8.232 1.200 1.00 73.31 85 PRO A O 1
ATOM 663 N N . PHE A 1 86 ? 17.488 -8.830 1.221 1.00 66.19 86 PHE A N 1
ATOM 664 C CA . PHE A 1 86 ? 17.623 -9.596 2.450 1.00 66.19 86 PHE A CA 1
ATOM 665 C C . PHE A 1 86 ? 18.569 -10.775 2.181 1.00 66.19 86 PHE A C 1
ATOM 667 O O . PHE A 1 86 ? 18.206 -11.725 1.492 1.00 66.19 86 PHE A O 1
ATOM 674 N N . MET A 1 87 ? 19.804 -10.664 2.665 1.00 57.78 87 MET A N 1
ATOM 675 C CA . MET A 1 87 ? 20.811 -11.715 2.584 1.00 57.78 87 MET A CA 1
ATOM 676 C C . MET A 1 87 ? 20.560 -12.687 3.741 1.00 57.78 87 MET A C 1
ATOM 678 O O . MET A 1 87 ? 20.585 -12.261 4.898 1.00 57.78 87 MET A O 1
ATOM 682 N N . GLU A 1 88 ? 20.284 -13.955 3.424 1.00 53.22 88 GLU A N 1
ATOM 683 C CA . GLU A 1 88 ? 20.219 -15.051 4.409 1.00 53.22 88 GLU A CA 1
ATOM 684 C C . GLU A 1 88 ? 21.574 -15.320 5.083 1.00 53.22 88 GLU A C 1
ATOM 686 O O . GLU A 1 88 ? 22.619 -15.267 4.389 1.00 53.22 88 GLU A O 1
#

Mean predicted aligned error: 10.83 Å

Organism: NCBI:txid412755

Solvent-accessible surface area (backbone atoms only — not comparable to full-atom values): 5694 Å² total; per-residue (Å²): 135,83,91,78,89,69,83,93,54,100,52,89,77,89,75,85,74,82,50,67,67,64,39,52,60,53,58,73,52,60,90,59,84,83,75,80,73,70,61,53,65,62,35,56,69,51,87,81,23,51,55,56,40,46,51,53,27,50,54,34,32,78,65,73,73,31,54,73,69,56,24,50,48,58,37,49,58,54,45,56,77,78,40,77,78,88,76,131

Secondary structure (DSSP, 8-state):
----S--S-SS-------SHHHHHHHHHHTT------THHHHHTSSSS-HHHHHHHHHHHHHTTSS-HHHHHHHHHHHHHHHS-----

Foldseek 3Di:
DDDDDDPPDPDPDDDDDPDVVVVVVVVVCPPPDDDPPPCVVVQQPDVVGLVVLLVVLVVCCVVVNDPPVRSVVSSVVVCVVPDPPPDD